Protein AF-A0A6I8U4K8-F1 (afdb_monomer_lite)

Secondary structure (DSSP, 8-state):
---HHHHHHHHHHHHHHHHHHHHHHHHHHHHT-SSTTHHHHHHHHHHHHHHHHHHHHHHHHHHTT-HHHHHHHHHHHHHHHHHHHHHHHHHHHHHHHHHT-HHHHHHHHHHHHHHHHHHHHHHHHHHHHHHHHHHHHHHHHHHHHHHHHHHTTTSSS--

pLDDT: mean 81.06, std 11.88, range [47.88, 92.81]

Radius of gyration: 22.54 Å; chains: 1; bounding box: 50×27×86 Å

Structure (mmCIF, N/CA/C/O backbone):
data_AF-A0A6I8U4K8-F1
#
_entry.id   AF-A0A6I8U4K8-F1
#
loop_
_atom_site.group_PDB
_atom_site.id
_atom_site.type_symbol
_atom_site.label_atom_id
_atom_site.label_alt_id
_atom_site.label_comp_id
_atom_site.label_asym_id
_atom_site.label_entity_id
_atom_site.label_seq_id
_atom_site.pdbx_PDB_ins_code
_atom_site.Cartn_x
_atom_site.Cartn_y
_atom_site.Cartn_z
_atom_site.occupancy
_atom_site.B_iso_or_equiv
_atom_site.auth_seq_id
_atom_site.auth_comp_id
_atom_site.auth_asym_id
_atom_site.auth_atom_id
_atom_site.pdbx_PDB_model_num
ATOM 1 N N . MET A 1 1 ? -25.484 5.366 1.113 1.00 47.88 1 MET A N 1
ATOM 2 C CA . MET A 1 1 ? -24.772 5.580 2.396 1.00 47.88 1 MET A CA 1
ATOM 3 C C . MET A 1 1 ? -24.164 4.240 2.809 1.00 47.88 1 MET A C 1
ATOM 5 O O . MET A 1 1 ? -24.915 3.351 3.176 1.00 47.88 1 MET A O 1
ATOM 9 N N . VAL A 1 2 ? -22.853 4.028 2.645 1.00 54.12 2 VAL A N 1
ATOM 10 C CA . VAL A 1 2 ? -22.220 2.738 3.000 1.00 54.12 2 VAL A CA 1
ATOM 11 C C . VAL A 1 2 ? -22.217 2.595 4.525 1.00 54.12 2 VAL A C 1
ATOM 13 O O . VAL A 1 2 ? -21.824 3.530 5.228 1.00 54.12 2 VAL A O 1
ATOM 16 N N . GLN A 1 3 ? -22.694 1.460 5.041 1.00 71.19 3 GLN A N 1
ATOM 17 C CA . GLN A 1 3 ? -22.749 1.189 6.478 1.00 71.19 3 GLN A CA 1
ATOM 18 C C . GLN A 1 3 ? -21.348 1.317 7.093 1.00 71.19 3 GLN A C 1
ATOM 20 O O . GLN A 1 3 ? -20.360 0.813 6.564 1.00 71.19 3 GLN A O 1
ATOM 25 N N . THR A 1 4 ? -21.242 1.989 8.242 1.00 72.75 4 THR A N 1
ATOM 26 C CA . THR A 1 4 ? -19.950 2.216 8.915 1.00 72.75 4 THR A CA 1
ATOM 27 C C . THR A 1 4 ? -19.225 0.919 9.284 1.00 72.75 4 THR A C 1
ATOM 29 O O . THR A 1 4 ? -18.003 0.923 9.380 1.00 72.75 4 THR A O 1
ATOM 32 N N . GLU A 1 5 ? -19.946 -0.191 9.465 1.00 77.69 5 GLU A N 1
ATOM 33 C CA . GLU A 1 5 ? -19.337 -1.504 9.712 1.00 77.69 5 GLU A CA 1
ATOM 34 C C . GLU A 1 5 ? -18.669 -2.102 8.466 1.00 77.69 5 GLU A C 1
ATOM 36 O O . GLU A 1 5 ? -17.637 -2.760 8.586 1.00 77.69 5 GLU A O 1
ATOM 41 N N . THR A 1 6 ? -19.173 -1.807 7.266 1.00 84.62 6 THR A N 1
ATOM 42 C CA . THR A 1 6 ? -18.582 -2.268 6.002 1.00 84.62 6 THR A CA 1
ATOM 43 C C . THR A 1 6 ? -17.161 -1.732 5.833 1.00 84.62 6 THR A C 1
ATOM 45 O O . THR A 1 6 ? -16.274 -2.457 5.392 1.00 84.62 6 THR A O 1
ATOM 48 N N . PHE A 1 7 ? -16.896 -0.497 6.276 1.00 86.19 7 PHE A N 1
ATOM 49 C CA . PHE A 1 7 ? -15.548 0.080 6.258 1.00 86.19 7 PHE A CA 1
ATOM 50 C C . PHE A 1 7 ? -14.570 -0.629 7.195 1.00 86.19 7 PHE A C 1
ATOM 52 O O . PHE A 1 7 ? -13.381 -0.671 6.896 1.00 86.19 7 PHE A O 1
ATOM 59 N N . ARG A 1 8 ? -15.042 -1.227 8.297 1.00 85.56 8 ARG A N 1
ATOM 60 C CA . ARG A 1 8 ? -14.191 -2.055 9.162 1.00 85.56 8 ARG A CA 1
ATOM 61 C C . ARG A 1 8 ? -13.702 -3.285 8.404 1.00 85.56 8 ARG A C 1
ATOM 63 O O . ARG A 1 8 ? -12.513 -3.583 8.426 1.00 85.56 8 ARG A O 1
ATOM 70 N N . LEU A 1 9 ? -14.626 -3.979 7.742 1.00 87.94 9 LEU A N 1
ATOM 71 C CA . LEU A 1 9 ? -14.325 -5.196 6.995 1.00 87.94 9 LEU A CA 1
ATOM 72 C C . LEU A 1 9 ? -13.437 -4.896 5.780 1.00 87.94 9 LEU A C 1
ATOM 74 O O . LEU A 1 9 ? -12.428 -5.564 5.593 1.00 87.94 9 LEU A O 1
ATOM 78 N N . LEU A 1 10 ? -13.747 -3.828 5.037 1.00 89.62 10 LEU A N 1
ATOM 79 C CA . LEU A 1 10 ? -12.914 -3.320 3.941 1.00 89.62 10 LEU A CA 1
ATOM 80 C C . LEU A 1 10 ? -11.509 -2.931 4.418 1.00 89.62 10 LEU A C 1
ATOM 82 O O . LEU A 1 10 ? -10.536 -3.244 3.746 1.00 89.62 10 LEU A O 1
ATOM 86 N N . GLY A 1 11 ? -11.393 -2.293 5.587 1.00 87.69 11 GLY A N 1
ATOM 87 C CA . GLY A 1 11 ? -10.111 -1.951 6.205 1.00 87.69 11 GLY A CA 1
ATOM 88 C C . GLY A 1 11 ? -9.246 -3.172 6.504 1.00 87.69 11 GLY A C 1
ATOM 89 O O . GLY A 1 11 ? -8.067 -3.186 6.155 1.00 87.69 11 GLY A O 1
ATOM 90 N N . TYR A 1 12 ? -9.835 -4.211 7.104 1.00 90.31 12 TYR A N 1
ATOM 91 C CA . TYR A 1 12 ? -9.130 -5.469 7.349 1.00 90.31 12 TYR A CA 1
ATOM 92 C C . TYR A 1 12 ? -8.756 -6.176 6.051 1.00 90.31 12 TYR A C 1
ATOM 94 O O . TYR A 1 12 ? -7.602 -6.547 5.886 1.00 90.31 12 TYR A O 1
ATOM 102 N N . PHE A 1 13 ? -9.696 -6.296 5.114 1.00 91.56 13 PHE A N 1
ATOM 103 C CA . PHE A 1 13 ? -9.460 -6.941 3.826 1.00 91.56 13 PHE A CA 1
ATOM 104 C C . PHE A 1 13 ? -8.333 -6.256 3.044 1.00 91.56 13 PHE A C 1
ATOM 106 O O . PHE A 1 13 ? -7.424 -6.916 2.547 1.00 91.56 13 PHE A O 1
ATOM 113 N N . PHE A 1 14 ? -8.336 -4.923 3.016 1.00 89.31 14 PHE A N 1
ATOM 114 C CA . PHE A 1 14 ? -7.284 -4.132 2.390 1.00 89.31 14 PHE A CA 1
ATOM 115 C C . PHE A 1 14 ? -5.918 -4.342 3.056 1.00 89.31 14 PHE A C 1
ATOM 117 O O . PHE A 1 14 ? -4.923 -4.545 2.362 1.00 89.31 14 PHE A O 1
ATOM 124 N N . ALA A 1 15 ? -5.862 -4.349 4.392 1.00 88.94 15 ALA A N 1
ATOM 125 C CA . ALA A 1 15 ? -4.626 -4.633 5.118 1.00 88.94 15 ALA A CA 1
ATOM 126 C C . ALA A 1 15 ? -4.107 -6.053 4.838 1.00 88.94 15 ALA A C 1
AT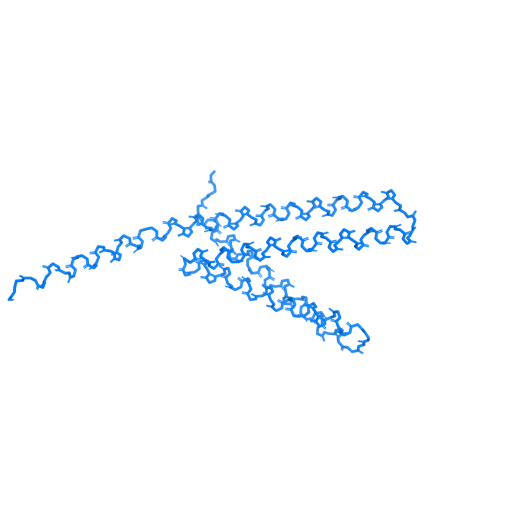OM 128 O O . ALA A 1 15 ? -2.911 -6.237 4.627 1.00 88.94 15 ALA A O 1
ATOM 129 N N . THR A 1 16 ? -4.997 -7.047 4.784 1.00 90.31 16 THR A N 1
ATOM 130 C CA . THR A 1 16 ? -4.643 -8.434 4.459 1.00 90.31 16 THR A CA 1
ATOM 131 C C . THR A 1 16 ? -4.073 -8.549 3.049 1.00 90.31 16 THR A C 1
ATOM 133 O O . THR A 1 16 ? -3.022 -9.161 2.883 1.00 90.31 16 THR A O 1
ATOM 136 N N . ILE A 1 17 ? -4.701 -7.921 2.048 1.00 91.50 17 ILE A N 1
ATOM 137 C CA . ILE A 1 17 ? -4.174 -7.900 0.673 1.00 91.50 17 ILE A CA 1
ATOM 138 C C . ILE A 1 17 ? -2.770 -7.300 0.646 1.00 91.50 17 ILE A C 1
ATOM 140 O O . ILE A 1 17 ? -1.873 -7.875 0.032 1.00 91.50 17 ILE A O 1
ATOM 144 N N . LYS A 1 18 ? -2.560 -6.170 1.332 1.00 87.69 18 LYS A N 1
ATOM 145 C CA . LYS A 1 18 ? -1.242 -5.533 1.396 1.00 87.69 18 LYS A CA 1
ATOM 146 C C . LYS A 1 18 ? -0.189 -6.442 2.015 1.00 87.69 18 LYS A C 1
ATOM 148 O O . LYS A 1 18 ? 0.898 -6.534 1.461 1.00 87.69 18 LYS A O 1
ATOM 153 N N . ILE A 1 19 ? -0.514 -7.137 3.105 1.00 89.94 19 ILE A N 1
ATOM 154 C CA . ILE A 1 19 ? 0.400 -8.102 3.732 1.00 89.94 19 ILE A CA 1
ATOM 155 C C . ILE A 1 19 ? 0.754 -9.210 2.740 1.00 89.94 19 ILE A C 1
ATOM 157 O O . ILE A 1 19 ? 1.933 -9.453 2.524 1.00 89.94 19 ILE A O 1
ATOM 161 N N . VAL A 1 20 ? -0.238 -9.825 2.087 1.00 91.25 20 VAL A N 1
ATOM 162 C CA . VAL A 1 20 ? -0.005 -10.909 1.118 1.00 91.25 20 VAL A CA 1
ATOM 163 C C . VAL A 1 20 ? 0.885 -10.444 -0.034 1.00 91.25 20 VAL A C 1
ATOM 165 O O . VAL A 1 20 ? 1.873 -11.105 -0.340 1.00 91.25 20 VAL A O 1
ATOM 168 N N . LEU A 1 21 ? 0.575 -9.296 -0.646 1.00 88.94 21 LEU A N 1
ATOM 169 C CA . LEU A 1 21 ? 1.384 -8.730 -1.730 1.00 88.94 21 LEU A CA 1
ATOM 170 C C . LEU A 1 21 ? 2.816 -8.453 -1.273 1.00 88.94 21 LEU A C 1
ATOM 172 O O . LEU A 1 21 ? 3.762 -8.786 -1.980 1.00 88.94 21 LEU A O 1
ATOM 176 N N . SER A 1 22 ? 2.971 -7.904 -0.072 1.00 86.81 22 SER A N 1
ATOM 177 C CA . SER A 1 22 ? 4.280 -7.644 0.507 1.00 86.81 22 SER A CA 1
ATOM 178 C C . SER A 1 22 ? 5.062 -8.940 0.716 1.00 86.81 22 SER A C 1
ATOM 180 O O . SER A 1 22 ? 6.203 -9.058 0.275 1.00 86.81 22 SER A O 1
ATOM 182 N N . THR A 1 23 ? 4.450 -9.955 1.325 1.00 87.31 23 THR A N 1
ATOM 183 C CA . THR A 1 23 ? 5.098 -11.250 1.554 1.00 87.31 23 THR A CA 1
ATOM 184 C C . THR A 1 23 ? 5.515 -11.911 0.242 1.00 87.31 23 THR A C 1
ATOM 186 O O . THR A 1 23 ? 6.626 -12.425 0.158 1.00 87.31 23 THR A O 1
ATOM 189 N N . LEU A 1 24 ? 4.682 -11.846 -0.801 1.00 88.62 24 LEU A N 1
ATOM 190 C CA . LEU A 1 24 ? 5.045 -12.344 -2.131 1.00 88.62 24 LEU A CA 1
ATOM 191 C C . LEU A 1 24 ? 6.255 -11.604 -2.715 1.00 88.62 24 LEU A C 1
ATOM 193 O O . LEU A 1 24 ? 7.140 -12.246 -3.274 1.00 88.62 24 LEU A O 1
ATOM 197 N N . GLU A 1 25 ? 6.317 -10.279 -2.566 1.00 85.25 25 GLU A N 1
ATOM 198 C CA . GLU A 1 25 ? 7.466 -9.477 -3.006 1.00 85.25 25 GLU A CA 1
ATOM 199 C C . GLU A 1 25 ? 8.736 -9.855 -2.229 1.00 85.25 25 GLU A C 1
ATOM 201 O O . GLU A 1 25 ? 9.789 -10.056 -2.823 1.00 85.25 25 GLU A O 1
ATOM 206 N N . ALA A 1 26 ? 8.627 -10.045 -0.910 1.00 84.12 26 ALA A N 1
ATOM 207 C CA . ALA A 1 26 ? 9.751 -10.461 -0.073 1.00 84.12 26 ALA A CA 1
ATOM 208 C C . ALA A 1 26 ? 10.279 -11.847 -0.471 1.00 84.12 26 ALA A C 1
ATOM 210 O O . ALA A 1 26 ? 11.491 -12.042 -0.534 1.00 84.12 26 ALA A O 1
ATOM 211 N N . ILE A 1 27 ? 9.387 -12.796 -0.779 1.00 85.19 27 ILE A N 1
ATOM 212 C CA . ILE A 1 27 ? 9.773 -14.135 -1.244 1.00 85.19 27 ILE A CA 1
ATOM 213 C C . ILE A 1 27 ? 10.531 -14.036 -2.569 1.00 85.19 27 ILE A C 1
ATOM 215 O O . ILE A 1 27 ? 11.597 -14.631 -2.685 1.00 85.19 27 ILE A O 1
ATOM 219 N N . LYS A 1 28 ? 10.032 -13.254 -3.536 1.00 83.50 28 LYS A N 1
ATOM 220 C CA . LYS A 1 28 ? 10.722 -13.043 -4.820 1.00 83.50 28 LYS A CA 1
ATOM 221 C C . LYS A 1 28 ? 12.125 -12.478 -4.617 1.00 83.50 28 LYS A C 1
ATOM 223 O O . LYS A 1 28 ? 13.084 -13.073 -5.090 1.00 83.50 28 LYS A O 1
ATOM 228 N N . CYS A 1 29 ? 12.248 -11.408 -3.831 1.00 81.06 29 CYS A N 1
ATOM 229 C CA . CYS A 1 29 ? 13.548 -10.821 -3.519 1.00 81.06 29 CYS A CA 1
ATOM 230 C C . CYS A 1 29 ? 14.477 -11.821 -2.823 1.00 81.06 29 CYS A C 1
ATOM 232 O O . CYS A 1 29 ? 15.666 -11.806 -3.083 1.00 81.06 29 CYS A O 1
ATOM 234 N N . THR A 1 30 ? 13.959 -12.709 -1.968 1.00 78.00 30 THR A N 1
ATOM 235 C CA . THR A 1 30 ? 14.786 -13.711 -1.269 1.00 78.00 30 THR A CA 1
ATOM 236 C C . THR A 1 30 ? 15.333 -14.784 -2.214 1.00 78.00 30 THR A C 1
ATOM 238 O O . THR A 1 30 ? 16.447 -15.258 -2.016 1.00 78.00 30 THR A O 1
ATOM 241 N N . VAL A 1 31 ? 14.563 -15.169 -3.236 1.00 76.12 31 VAL A N 1
ATOM 242 C CA . VAL A 1 31 ? 14.964 -16.180 -4.232 1.00 76.12 31 VAL A CA 1
ATOM 243 C C . VAL A 1 31 ? 16.005 -15.632 -5.216 1.00 76.12 31 VAL A C 1
ATOM 245 O O . VAL A 1 31 ? 16.845 -16.393 -5.687 1.00 76.12 31 VAL A O 1
ATOM 248 N N . ASP A 1 32 ? 15.984 -14.324 -5.482 1.00 69.69 32 ASP A N 1
ATOM 249 C CA . ASP A 1 32 ? 16.851 -13.667 -6.470 1.00 69.69 32 ASP A CA 1
ATOM 250 C C . ASP A 1 32 ? 18.178 -13.108 -5.890 1.00 69.69 32 ASP A C 1
ATOM 252 O O . ASP A 1 32 ? 18.966 -12.517 -6.631 1.00 69.69 32 ASP A O 1
ATOM 256 N N . ILE A 1 33 ? 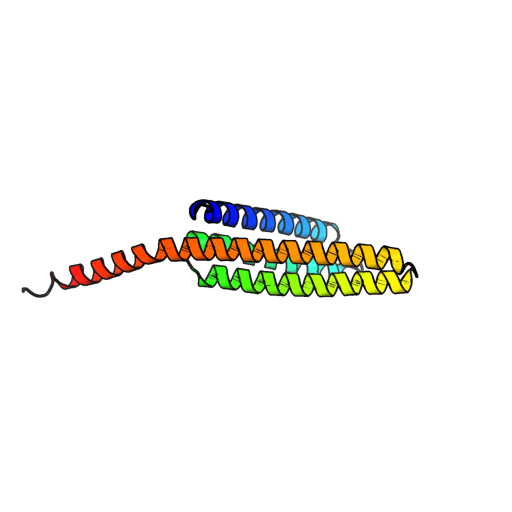18.461 -13.283 -4.588 1.00 64.75 33 ILE A N 1
ATOM 257 C CA . ILE A 1 33 ? 19.719 -12.825 -3.952 1.00 64.75 33 ILE A CA 1
ATOM 258 C C . ILE A 1 33 ? 20.884 -13.744 -4.351 1.00 64.75 33 ILE A C 1
ATOM 260 O O . ILE A 1 33 ? 20.876 -14.940 -4.055 1.00 64.75 33 ILE A O 1
ATOM 264 N N . GLY A 1 34 ? 21.908 -13.175 -4.997 1.00 59.25 34 GLY A N 1
ATOM 265 C CA . GLY A 1 34 ? 23.067 -13.916 -5.510 1.00 59.25 34 GLY A CA 1
ATOM 266 C C . GLY A 1 34 ? 23.883 -13.218 -6.610 1.00 59.25 34 GLY A C 1
ATOM 267 O O . GLY A 1 34 ? 24.707 -13.872 -7.250 1.00 59.25 34 GLY A O 1
ATOM 268 N N . GLY A 1 35 ? 23.684 -11.918 -6.874 1.00 57.81 35 GLY A N 1
ATOM 269 C CA . GLY A 1 35 ? 24.373 -11.208 -7.964 1.00 57.81 35 GLY A CA 1
ATOM 270 C C . GLY A 1 35 ? 24.454 -9.686 -7.782 1.00 57.81 35 GLY A C 1
ATOM 271 O O . GLY A 1 35 ? 23.953 -9.128 -6.823 1.00 57.81 35 GLY A O 1
ATOM 272 N N . ILE A 1 36 ? 25.039 -8.955 -8.742 1.00 53.12 36 ILE A N 1
ATOM 273 C CA . ILE A 1 36 ? 25.274 -7.484 -8.685 1.00 53.12 36 ILE A CA 1
ATOM 274 C C . ILE A 1 36 ? 23.972 -6.650 -8.482 1.00 53.12 36 ILE A C 1
ATOM 276 O O . ILE A 1 36 ? 24.021 -5.459 -8.178 1.00 53.12 36 ILE A O 1
ATOM 280 N N . HIS A 1 37 ? 22.788 -7.264 -8.604 1.00 57.09 37 HIS A N 1
ATOM 281 C CA . HIS A 1 37 ? 21.478 -6.692 -8.248 1.00 57.09 37 HIS A CA 1
ATOM 282 C C . HIS A 1 37 ? 21.131 -6.732 -6.747 1.00 57.09 37 HIS A C 1
ATOM 284 O O . HIS A 1 37 ? 20.094 -6.186 -6.361 1.00 57.09 37 HIS A O 1
ATOM 290 N N . ASP A 1 38 ? 22.004 -7.279 -5.897 1.00 67.25 38 ASP A N 1
ATOM 291 C CA . ASP A 1 38 ? 21.765 -7.487 -4.464 1.00 67.25 38 ASP A CA 1
ATOM 292 C C . ASP A 1 38 ? 21.328 -6.212 -3.730 1.00 67.25 38 ASP A C 1
ATOM 294 O O . ASP A 1 38 ? 20.479 -6.273 -2.847 1.00 67.25 38 ASP A O 1
ATOM 298 N N . PHE A 1 39 ? 21.826 -5.030 -4.111 1.00 77.00 39 PHE A N 1
ATOM 299 C CA . PHE A 1 39 ? 21.442 -3.786 -3.432 1.00 77.00 39 PHE A CA 1
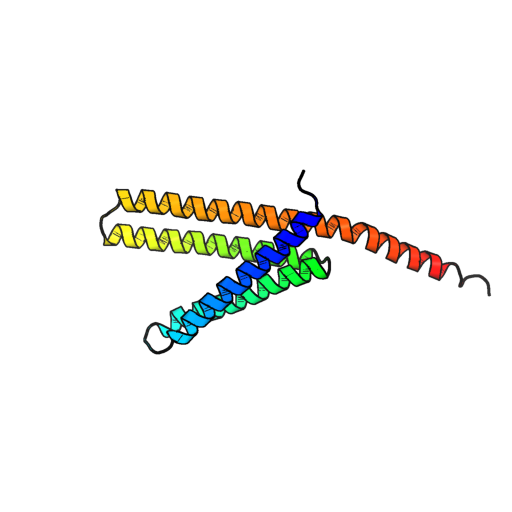ATOM 300 C C . PHE A 1 39 ? 19.991 -3.359 -3.716 1.00 77.00 39 PHE A C 1
ATOM 302 O O . PHE A 1 39 ? 19.287 -2.907 -2.813 1.00 77.00 39 PHE A O 1
ATOM 309 N N . MET A 1 40 ? 19.518 -3.509 -4.958 1.00 77.31 40 MET A N 1
ATOM 310 C CA . MET A 1 40 ? 18.135 -3.162 -5.312 1.00 77.31 40 MET A CA 1
ATOM 311 C C . MET A 1 40 ? 17.143 -4.190 -4.769 1.00 77.31 40 MET A C 1
ATOM 313 O O . MET A 1 40 ? 16.074 -3.805 -4.293 1.00 77.31 40 MET A O 1
ATOM 317 N N . GLU A 1 41 ? 17.501 -5.475 -4.790 1.00 79.44 41 GLU A N 1
ATOM 318 C CA . GLU A 1 41 ? 16.684 -6.530 -4.182 1.00 79.44 41 GLU A CA 1
ATOM 319 C C . GLU A 1 41 ? 16.639 -6.401 -2.653 1.00 79.44 41 GLU A C 1
ATOM 321 O O . GLU A 1 41 ? 15.567 -6.525 -2.058 1.00 79.44 41 GLU A O 1
ATOM 326 N N . LEU A 1 42 ? 17.745 -6.007 -2.011 1.00 81.44 42 LEU A N 1
ATOM 327 C CA . LEU A 1 42 ? 17.772 -5.684 -0.582 1.00 81.44 42 LEU A CA 1
ATOM 328 C C . LEU A 1 42 ? 16.847 -4.504 -0.242 1.00 81.44 42 LEU A C 1
ATOM 330 O O . LEU A 1 42 ? 16.096 -4.572 0.732 1.00 81.44 42 LEU A O 1
ATOM 334 N N . ILE A 1 43 ? 16.845 -3.434 -1.048 1.00 83.19 43 ILE A N 1
ATOM 335 C CA . ILE A 1 43 ? 15.930 -2.295 -0.853 1.00 83.19 43 ILE A CA 1
ATOM 336 C C . ILE A 1 43 ? 14.468 -2.739 -0.967 1.00 83.19 43 ILE A C 1
ATOM 338 O O . ILE A 1 43 ? 13.647 -2.347 -0.134 1.00 83.19 43 ILE A O 1
ATOM 342 N N . LYS A 1 44 ? 14.125 -3.554 -1.970 1.00 83.31 44 LYS A N 1
ATOM 343 C CA . LYS A 1 44 ? 12.760 -4.079 -2.134 1.00 83.31 44 LYS A CA 1
ATOM 344 C C . LYS A 1 44 ? 12.347 -4.968 -0.962 1.00 83.31 44 LYS A C 1
ATOM 346 O O . LYS A 1 44 ? 11.223 -4.839 -0.476 1.00 83.31 44 LYS A O 1
ATOM 351 N N . LEU A 1 45 ? 13.256 -5.806 -0.465 1.00 85.12 45 LEU A N 1
ATOM 352 C CA . LEU A 1 45 ? 13.026 -6.650 0.705 1.00 85.12 45 LEU A CA 1
ATOM 353 C C . LEU A 1 45 ? 12.731 -5.805 1.956 1.00 85.12 45 LEU A C 1
ATOM 355 O O . LEU A 1 45 ? 11.737 -6.043 2.646 1.00 85.12 45 LEU A O 1
ATOM 359 N N . ILE A 1 46 ? 13.542 -4.771 2.212 1.00 88.00 46 ILE A N 1
ATOM 360 C CA . ILE A 1 46 ? 13.330 -3.831 3.324 1.00 88.00 46 ILE A CA 1
ATOM 361 C C . ILE A 1 46 ? 11.993 -3.105 3.164 1.00 88.00 46 ILE A C 1
ATOM 363 O O . ILE A 1 46 ? 11.210 -3.041 4.113 1.00 88.00 46 ILE A O 1
ATOM 367 N N . LEU A 1 47 ? 11.701 -2.586 1.967 1.00 86.12 47 LEU A N 1
ATOM 368 C CA . LEU A 1 47 ? 10.431 -1.923 1.680 1.00 86.12 47 LEU A CA 1
ATOM 369 C C . LEU A 1 47 ? 9.256 -2.852 1.970 1.00 86.12 47 LEU A C 1
ATOM 371 O O . LEU A 1 47 ? 8.316 -2.435 2.642 1.00 86.12 47 LEU A O 1
ATOM 375 N N . SER A 1 48 ? 9.322 -4.113 1.542 1.00 87.50 48 SER A N 1
ATOM 376 C CA . SER A 1 48 ? 8.284 -5.099 1.831 1.00 87.50 48 SER A CA 1
ATOM 377 C C . SER A 1 48 ? 8.086 -5.316 3.340 1.00 87.50 48 SER A C 1
ATOM 379 O O . SER A 1 48 ? 6.959 -5.321 3.848 1.00 87.50 48 SER A O 1
ATOM 381 N N . PHE A 1 49 ? 9.163 -5.409 4.116 1.00 89.25 49 PHE A N 1
ATOM 382 C CA . PHE A 1 49 ? 9.019 -5.499 5.567 1.00 89.25 49 PHE A CA 1
ATOM 383 C C .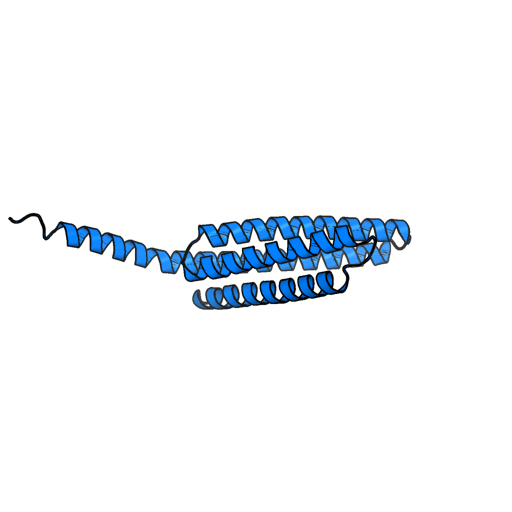 PHE A 1 49 ? 8.315 -4.259 6.145 1.00 89.25 49 PHE A C 1
ATOM 385 O O . PHE A 1 49 ? 7.372 -4.379 6.931 1.00 89.25 49 PHE A O 1
ATOM 392 N N . VAL A 1 50 ? 8.695 -3.063 5.687 1.00 90.81 50 VAL A N 1
ATOM 393 C CA . VAL A 1 50 ? 8.061 -1.799 6.089 1.00 90.81 50 VAL A CA 1
ATOM 394 C C . VAL A 1 50 ? 6.566 -1.790 5.734 1.00 90.81 50 VAL A C 1
ATOM 396 O O . VAL A 1 50 ? 5.736 -1.500 6.596 1.00 90.81 50 VAL A O 1
ATOM 399 N N . PHE A 1 51 ? 6.185 -2.173 4.513 1.00 89.31 51 PHE A N 1
ATOM 400 C CA . PHE A 1 51 ? 4.779 -2.277 4.098 1.00 89.31 51 PHE A CA 1
ATOM 401 C C . PHE A 1 51 ? 3.968 -3.226 4.981 1.00 89.31 51 PHE A C 1
ATOM 403 O O . PHE A 1 51 ? 2.821 -2.923 5.334 1.00 89.31 51 PHE A O 1
ATOM 410 N N . THR A 1 52 ? 4.567 -4.349 5.370 1.00 90.75 52 THR A N 1
ATOM 411 C CA . THR A 1 52 ? 3.946 -5.320 6.274 1.00 90.75 52 THR A CA 1
ATOM 412 C C . THR A 1 52 ? 3.692 -4.695 7.647 1.00 90.75 52 THR A C 1
ATOM 414 O O . THR A 1 52 ? 2.569 -4.761 8.152 1.00 90.75 52 THR A O 1
ATOM 417 N N . VAL A 1 53 ? 4.683 -4.004 8.221 1.00 92.00 53 VAL A N 1
ATOM 418 C CA . VAL A 1 53 ? 4.551 -3.312 9.515 1.00 92.00 53 VAL A CA 1
ATOM 419 C C . VAL A 1 53 ? 3.437 -2.263 9.477 1.00 92.00 53 VAL A C 1
ATOM 421 O O . VAL A 1 53 ? 2.568 -2.260 10.349 1.00 92.00 53 VAL A O 1
ATOM 424 N N . PHE A 1 54 ? 3.396 -1.404 8.456 1.00 90.25 54 PHE A N 1
ATOM 425 C CA . PHE A 1 54 ? 2.348 -0.382 8.342 1.00 90.25 54 PHE A CA 1
ATOM 426 C C . PHE A 1 54 ? 0.950 -0.985 8.134 1.00 90.25 54 PHE A C 1
ATOM 428 O O . PHE A 1 54 ? -0.030 -0.502 8.709 1.00 90.25 54 PHE A O 1
ATOM 435 N N . SER A 1 55 ? 0.852 -2.104 7.415 1.00 89.94 55 SER A N 1
ATOM 436 C CA . SER A 1 55 ? -0.408 -2.843 7.267 1.00 89.94 55 SER A CA 1
ATOM 437 C C . SER A 1 55 ? -0.879 -3.445 8.598 1.00 89.94 55 SER A C 1
ATOM 439 O O . SER A 1 55 ? -2.067 -3.381 8.921 1.00 89.94 55 SER A O 1
ATOM 441 N N . LEU A 1 56 ? 0.040 -3.944 9.432 1.00 91.81 56 LEU A N 1
ATOM 442 C CA . LEU A 1 56 ? -0.270 -4.379 10.798 1.00 91.81 56 LEU A CA 1
ATOM 443 C C . LEU A 1 56 ? -0.709 -3.207 11.688 1.00 91.81 56 LEU A C 1
ATOM 445 O O . LEU A 1 56 ? -1.659 -3.353 12.460 1.00 91.81 56 LEU A O 1
ATOM 449 N N . LEU A 1 57 ? -0.091 -2.028 11.551 1.00 91.12 57 LEU A N 1
ATOM 450 C CA . LEU A 1 57 ? -0.523 -0.815 12.258 1.00 91.12 57 LEU A CA 1
ATOM 451 C C . LEU A 1 57 ? -1.951 -0.409 11.879 1.00 91.12 57 LEU A C 1
ATOM 453 O O . LEU A 1 57 ? -2.700 0.038 12.749 1.00 91.12 57 LEU A O 1
ATOM 457 N N . LEU A 1 58 ? -2.366 -0.607 10.624 1.00 89.38 58 LEU A N 1
ATOM 458 C CA . LEU A 1 58 ? -3.753 -0.391 10.210 1.00 89.38 58 LEU A CA 1
ATOM 459 C C . LEU A 1 58 ? -4.706 -1.365 10.924 1.00 89.38 58 LEU A C 1
ATOM 461 O O . LEU A 1 58 ? -5.706 -0.928 11.495 1.00 89.38 58 LEU A O 1
ATOM 465 N N . ILE A 1 59 ? -4.376 -2.661 10.969 1.00 92.06 59 ILE A N 1
ATOM 466 C CA . ILE A 1 59 ? -5.168 -3.687 11.676 1.00 92.06 59 ILE A CA 1
ATOM 467 C C . ILE A 1 59 ? -5.286 -3.350 13.168 1.00 92.06 59 ILE A C 1
ATOM 469 O O . ILE A 1 59 ? -6.389 -3.362 13.729 1.00 92.06 59 ILE A O 1
ATOM 473 N N . LEU A 1 60 ? -4.164 -3.015 13.810 1.00 90.81 60 LEU A N 1
ATOM 474 C CA . LEU A 1 60 ? -4.111 -2.619 15.217 1.00 90.81 60 LEU A CA 1
ATOM 475 C C . LEU A 1 60 ? -4.885 -1.324 15.467 1.00 90.81 60 LEU A C 1
ATOM 477 O O . LEU A 1 60 ? -5.633 -1.243 16.438 1.00 90.81 60 LEU A O 1
ATOM 481 N N . GLY A 1 61 ? -4.778 -0.340 14.574 1.00 87.44 61 GLY A N 1
ATOM 482 C CA . GLY A 1 61 ? -5.521 0.915 14.645 1.00 87.44 61 GLY A CA 1
ATOM 483 C C . GLY A 1 61 ? -7.034 0.708 14.604 1.00 87.44 61 GLY A C 1
ATOM 484 O O . GLY A 1 61 ? -7.759 1.314 15.396 1.00 87.44 61 GLY A O 1
ATOM 485 N N . ILE A 1 62 ? -7.510 -0.203 13.748 1.00 88.88 62 ILE A N 1
ATOM 486 C CA . ILE A 1 62 ? -8.926 -0.591 13.687 1.00 88.88 62 ILE A CA 1
ATOM 487 C C . ILE A 1 62 ? -9.338 -1.331 14.966 1.00 88.88 62 ILE A C 1
ATOM 489 O O . ILE A 1 62 ? -10.369 -1.005 15.557 1.00 88.88 62 ILE A O 1
ATOM 493 N N . ARG A 1 63 ? -8.537 -2.309 15.414 1.00 89.62 63 ARG A N 1
ATOM 494 C CA . ARG A 1 63 ? -8.851 -3.160 16.577 1.00 89.62 63 ARG A CA 1
ATOM 495 C C . ARG A 1 63 ? -8.867 -2.376 17.890 1.00 89.62 63 ARG A C 1
ATOM 497 O O . ARG A 1 63 ? -9.780 -2.548 18.691 1.00 89.62 63 ARG A O 1
ATOM 504 N N . LEU A 1 64 ? -7.875 -1.514 18.103 1.00 87.94 64 LEU A N 1
ATOM 505 C CA . LEU A 1 64 ? -7.713 -0.703 19.315 1.00 87.94 64 LEU A CA 1
ATOM 506 C C . LEU A 1 64 ? -8.499 0.613 19.266 1.00 87.94 64 LEU A C 1
ATOM 508 O O . LEU A 1 64 ? -8.426 1.399 20.211 1.00 87.94 64 LEU A O 1
ATOM 512 N N . LEU A 1 65 ? -9.230 0.873 18.175 1.00 86.50 65 LEU A N 1
ATOM 513 C CA . LEU A 1 65 ? -9.956 2.124 17.946 1.00 86.50 65 LEU A CA 1
ATOM 514 C C . LEU A 1 65 ? -9.045 3.362 18.103 1.00 86.50 65 LEU A C 1
ATOM 516 O O . LEU A 1 65 ? -9.453 4.400 18.633 1.00 86.50 65 LEU A O 1
ATOM 520 N N . GLN A 1 66 ? -7.793 3.249 17.648 1.00 88.06 66 GLN A N 1
ATOM 521 C CA . GLN A 1 66 ? -6.792 4.307 17.740 1.00 88.06 66 GLN A CA 1
ATOM 522 C C . GLN A 1 66 ? -6.652 5.049 16.413 1.00 88.06 66 GLN A C 1
ATOM 524 O O . GLN A 1 66 ? -5.989 4.598 15.481 1.00 88.06 66 GLN A O 1
ATOM 529 N N . GLU A 1 67 ? -7.217 6.254 16.364 1.00 87.25 67 GLU A N 1
ATOM 530 C CA . GLU A 1 67 ? -7.146 7.131 15.188 1.00 87.25 67 GLU A CA 1
ATOM 531 C C . GLU A 1 67 ? -5.708 7.480 14.788 1.00 87.25 67 GLU A C 1
ATOM 533 O O . GLU A 1 67 ? -5.416 7.577 13.600 1.00 87.25 67 GLU A O 1
ATOM 538 N N . LYS A 1 68 ? -4.802 7.634 15.765 1.00 88.56 68 LYS A N 1
ATOM 539 C CA . LYS A 1 68 ? -3.395 7.982 15.513 1.00 88.56 68 LYS A CA 1
ATOM 540 C C . LYS A 1 68 ? -2.698 6.940 14.631 1.00 88.56 68 LYS A C 1
ATOM 542 O O . LYS A 1 68 ? -2.033 7.318 13.676 1.00 88.56 68 LYS A O 1
ATOM 547 N N . LEU A 1 69 ? -2.905 5.648 14.901 1.00 88.31 69 LEU A N 1
ATOM 548 C CA . LEU A 1 69 ? -2.305 4.558 14.120 1.00 88.31 69 LEU A CA 1
ATOM 549 C C . LEU A 1 69 ? -2.834 4.533 12.678 1.00 88.31 69 LEU A C 1
ATOM 551 O O . LEU A 1 69 ? -2.071 4.357 11.731 1.00 88.31 69 LEU A O 1
ATOM 555 N N . ILE A 1 70 ? -4.132 4.792 12.503 1.00 89.00 70 ILE A N 1
ATOM 556 C CA . ILE A 1 70 ? -4.770 4.857 11.180 1.00 89.00 70 ILE A CA 1
ATOM 557 C C . ILE A 1 70 ? -4.258 6.068 10.386 1.00 89.00 70 ILE A C 1
ATOM 559 O O . ILE A 1 70 ? -4.005 5.956 9.188 1.00 89.00 70 ILE A O 1
ATOM 563 N N . LEU A 1 71 ? -4.069 7.216 11.046 1.00 88.88 71 LEU A N 1
ATOM 564 C CA . LEU A 1 71 ?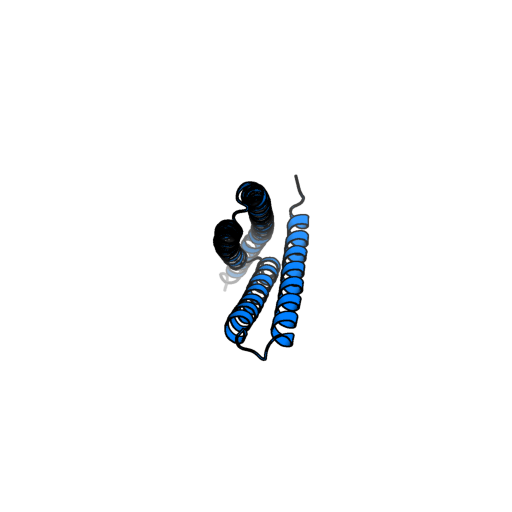 -3.510 8.421 10.426 1.00 88.88 71 LEU A CA 1
ATOM 565 C C . LEU A 1 71 ? -2.049 8.238 10.008 1.00 88.88 71 LEU A C 1
ATOM 567 O O . LEU A 1 71 ? -1.684 8.674 8.920 1.00 88.88 71 LEU A O 1
ATOM 571 N N . ILE A 1 72 ? -1.237 7.563 10.824 1.00 90.62 72 ILE A N 1
ATOM 572 C CA . ILE A 1 72 ? 0.148 7.220 10.473 1.00 90.62 72 ILE A CA 1
ATOM 573 C C . ILE A 1 72 ? 0.172 6.348 9.211 1.00 90.62 72 ILE A C 1
ATOM 575 O O . ILE A 1 72 ? 0.878 6.674 8.258 1.00 90.62 72 ILE A O 1
ATOM 579 N N . ASN A 1 73 ? -0.662 5.303 9.151 1.00 89.50 73 ASN A N 1
ATOM 580 C CA . ASN A 1 73 ? -0.774 4.469 7.953 1.00 89.50 73 ASN A CA 1
ATOM 581 C C . ASN A 1 73 ? -1.269 5.258 6.724 1.00 89.50 73 ASN A C 1
ATOM 583 O O . ASN A 1 73 ? -0.800 5.028 5.609 1.00 89.50 73 ASN A O 1
ATOM 587 N N . ARG A 1 74 ? -2.183 6.221 6.915 1.00 88.50 74 ARG A N 1
ATOM 588 C CA . ARG A 1 74 ? -2.638 7.124 5.846 1.00 88.50 74 ARG A CA 1
ATOM 589 C C . ARG A 1 74 ? -1.488 7.947 5.278 1.00 88.50 74 ARG A C 1
ATOM 591 O O . ARG A 1 74 ? -1.337 8.009 4.063 1.00 88.50 74 ARG A O 1
ATOM 598 N N . LEU A 1 75 ? -0.709 8.586 6.150 1.00 91.44 75 LEU A N 1
ATOM 599 C CA . LEU A 1 75 ? 0.403 9.440 5.745 1.00 91.44 75 LEU A CA 1
ATOM 600 C C . LEU A 1 75 ? 1.457 8.624 4.994 1.00 91.44 75 LEU A C 1
ATOM 602 O O . LEU A 1 75 ? 1.862 9.012 3.903 1.00 91.44 75 LEU A O 1
ATOM 606 N N . PHE A 1 76 ? 1.818 7.461 5.537 1.00 91.06 76 PHE A N 1
ATOM 607 C CA . PHE A 1 76 ? 2.732 6.525 4.889 1.00 91.06 76 PHE A CA 1
ATOM 608 C C . PHE A 1 76 ? 2.252 6.138 3.486 1.00 91.06 76 PHE A C 1
ATOM 610 O O . PHE A 1 76 ? 3.007 6.253 2.526 1.00 91.06 76 PHE A O 1
ATOM 617 N N . SER A 1 77 ? 0.978 5.767 3.344 1.00 87.56 77 SER A N 1
ATOM 618 C CA . SER A 1 77 ? 0.417 5.354 2.052 1.00 87.56 77 SER A CA 1
ATOM 619 C C . SER A 1 77 ? 0.421 6.485 1.016 1.00 87.56 77 SER A C 1
ATOM 621 O O . SER A 1 77 ? 0.714 6.248 -0.152 1.00 87.56 77 SER A O 1
ATOM 623 N N . ILE A 1 78 ? 0.167 7.731 1.433 1.00 89.81 78 ILE A N 1
ATOM 624 C CA . ILE A 1 78 ? 0.265 8.904 0.548 1.00 89.81 78 ILE A CA 1
ATOM 625 C C . ILE A 1 78 ? 1.710 9.112 0.082 1.00 89.81 78 ILE A C 1
ATOM 627 O O . ILE A 1 78 ? 1.942 9.280 -1.113 1.00 89.81 78 ILE A O 1
ATOM 631 N N . VAL A 1 79 ? 2.675 9.085 1.007 1.00 91.50 79 VAL A N 1
ATOM 632 C CA . VAL A 1 79 ? 4.098 9.289 0.690 1.00 91.50 79 VAL A CA 1
ATOM 633 C C . VAL A 1 79 ? 4.602 8.206 -0.259 1.00 91.50 79 VAL A C 1
ATOM 635 O O . VAL A 1 79 ? 5.220 8.511 -1.274 1.00 91.50 79 VAL A O 1
ATOM 638 N N . VAL A 1 80 ? 4.286 6.945 0.029 1.00 88.69 80 VAL A N 1
ATOM 639 C CA . VAL A 1 80 ? 4.648 5.809 -0.820 1.00 88.69 80 VAL A CA 1
ATOM 640 C C . VAL A 1 80 ? 4.058 5.944 -2.220 1.00 88.69 80 VAL A C 1
ATOM 642 O O . VAL A 1 80 ? 4.782 5.773 -3.197 1.00 88.69 80 VAL A O 1
ATOM 645 N N . ASN A 1 81 ? 2.767 6.262 -2.341 1.00 87.06 81 ASN A N 1
ATOM 646 C CA . ASN A 1 81 ? 2.132 6.412 -3.650 1.00 87.06 81 ASN A CA 1
ATOM 647 C C . ASN A 1 81 ? 2.738 7.590 -4.429 1.00 87.06 81 ASN A C 1
ATOM 649 O O . ASN A 1 81 ? 2.963 7.466 -5.630 1.00 87.06 81 ASN A O 1
ATOM 653 N N . ALA A 1 82 ? 3.076 8.699 -3.761 1.00 88.12 82 ALA A N 1
ATOM 654 C CA . ALA A 1 82 ? 3.779 9.815 -4.393 1.00 88.12 82 ALA A CA 1
ATOM 655 C C . ALA A 1 82 ? 5.155 9.386 -4.932 1.00 88.12 82 ALA A C 1
ATOM 657 O O . ALA A 1 82 ? 5.463 9.632 -6.097 1.00 88.12 82 ALA A O 1
ATOM 658 N N . LEU A 1 83 ? 5.949 8.677 -4.123 1.00 89.44 83 LEU A N 1
ATOM 659 C CA . LEU A 1 83 ? 7.238 8.124 -4.551 1.00 89.44 83 LEU A CA 1
ATOM 660 C C . LEU A 1 83 ? 7.083 7.134 -5.713 1.00 89.44 83 LEU A C 1
ATOM 662 O O . LEU A 1 83 ? 7.862 7.178 -6.662 1.00 89.44 83 LEU A O 1
ATOM 666 N N . MET A 1 84 ? 6.057 6.279 -5.678 1.00 86.69 84 MET A N 1
ATOM 667 C CA . MET A 1 84 ? 5.769 5.312 -6.738 1.00 86.69 84 MET A CA 1
ATOM 668 C C . MET A 1 84 ? 5.395 6.007 -8.052 1.00 86.69 84 MET A C 1
ATOM 670 O O . MET A 1 84 ? 5.863 5.591 -9.112 1.00 86.69 84 MET A O 1
ATOM 674 N N . ILE A 1 85 ? 4.609 7.088 -7.996 1.00 87.06 85 ILE A N 1
ATOM 675 C CA . ILE A 1 85 ? 4.275 7.906 -9.169 1.00 87.06 85 ILE A CA 1
ATOM 676 C C . ILE A 1 85 ? 5.543 8.537 -9.750 1.00 87.06 85 ILE A C 1
ATOM 678 O O . ILE A 1 85 ? 5.770 8.413 -10.954 1.00 87.06 85 ILE A O 1
ATOM 682 N N . VAL A 1 86 ? 6.394 9.156 -8.921 1.00 89.44 86 VAL A N 1
ATOM 683 C CA . VAL A 1 86 ? 7.650 9.779 -9.383 1.00 89.44 86 VAL A CA 1
ATOM 684 C C . VAL A 1 86 ? 8.582 8.737 -10.002 1.00 89.44 86 VAL A C 1
ATOM 686 O O . VAL A 1 86 ? 9.069 8.935 -11.114 1.00 89.44 86 VAL A O 1
ATOM 689 N N . TYR A 1 87 ? 8.783 7.602 -9.329 1.00 86.69 87 TYR A N 1
ATOM 690 C CA . TYR A 1 87 ? 9.635 6.516 -9.814 1.00 86.69 87 TYR A CA 1
ATOM 691 C C . TYR A 1 87 ? 9.131 5.942 -11.142 1.00 86.69 87 TYR A C 1
ATOM 693 O O . TYR A 1 87 ? 9.899 5.799 -12.092 1.00 86.69 87 TYR A O 1
ATOM 701 N N . THR A 1 88 ? 7.832 5.647 -11.233 1.00 85.38 88 THR A N 1
ATOM 702 C CA . THR A 1 88 ? 7.228 5.075 -12.444 1.00 85.38 88 THR A CA 1
ATOM 703 C C . THR A 1 88 ? 7.302 6.060 -13.602 1.00 85.38 88 THR A C 1
ATOM 705 O O . THR A 1 88 ? 7.709 5.686 -14.701 1.00 85.38 88 THR A O 1
ATOM 708 N N . THR A 1 89 ? 6.996 7.332 -13.342 1.00 86.25 89 THR A N 1
ATOM 709 C CA . THR A 1 89 ? 7.074 8.398 -14.343 1.00 86.25 89 THR A CA 1
ATOM 710 C C . THR A 1 89 ? 8.500 8.555 -14.858 1.00 86.25 89 THR A C 1
ATOM 712 O O . THR A 1 89 ? 8.715 8.489 -16.066 1.00 86.25 89 THR A O 1
ATOM 715 N N . GLY A 1 90 ? 9.489 8.650 -13.961 1.00 85.19 90 GLY A N 1
ATOM 716 C CA . GLY A 1 90 ? 10.903 8.736 -14.331 1.00 85.19 90 GLY A CA 1
ATOM 717 C C . GLY A 1 90 ? 11.383 7.520 -15.128 1.00 85.19 90 GLY A C 1
ATOM 718 O O . GLY A 1 90 ? 12.008 7.676 -16.174 1.00 85.19 90 GLY A O 1
ATOM 719 N N . LYS A 1 91 ? 11.033 6.302 -14.696 1.00 84.12 91 LYS A N 1
ATOM 720 C CA . LYS A 1 91 ? 11.405 5.058 -15.389 1.00 84.12 91 LYS A CA 1
ATOM 721 C C . LYS A 1 91 ? 10.851 5.002 -16.815 1.00 84.12 91 LYS A C 1
ATOM 723 O O . LYS A 1 91 ? 11.584 4.655 -17.741 1.00 84.12 91 LYS A O 1
ATOM 728 N N . TYR A 1 92 ? 9.577 5.345 -17.000 1.00 82.44 92 TYR A N 1
ATOM 729 C CA . TYR A 1 92 ? 8.941 5.344 -18.319 1.00 82.44 92 TYR A CA 1
ATOM 730 C C . TYR A 1 92 ? 9.465 6.472 -19.215 1.00 82.44 92 TYR A C 1
ATOM 732 O O . TYR A 1 92 ? 9.739 6.214 -20.384 1.00 82.44 92 TYR A O 1
ATOM 740 N N . LEU A 1 93 ? 9.706 7.673 -18.675 1.00 83.81 93 LEU A N 1
ATOM 741 C CA . LEU A 1 93 ? 10.361 8.769 -19.403 1.00 83.81 93 LEU A CA 1
ATOM 742 C C . LEU A 1 93 ? 11.737 8.351 -19.934 1.00 83.81 93 LEU A C 1
ATOM 744 O O . LEU A 1 93 ? 12.008 8.498 -21.125 1.00 83.81 93 LEU A O 1
ATOM 748 N N . THR A 1 94 ? 12.578 7.750 -19.089 1.00 82.31 94 THR A N 1
ATOM 749 C CA . THR A 1 94 ? 13.893 7.246 -19.512 1.00 82.31 94 THR A CA 1
ATOM 750 C C . THR A 1 94 ? 13.759 6.176 -20.595 1.00 82.31 94 THR A C 1
ATOM 752 O O . THR A 1 94 ? 14.460 6.219 -21.604 1.00 82.31 94 THR A O 1
ATOM 755 N N . MET A 1 95 ? 12.819 5.237 -20.442 1.00 80.06 95 MET A N 1
ATOM 756 C CA . MET A 1 95 ? 12.576 4.186 -21.434 1.00 80.06 95 MET A CA 1
ATOM 757 C C . MET A 1 95 ? 12.117 4.752 -22.786 1.00 80.06 95 MET A C 1
ATOM 759 O O . MET A 1 95 ? 12.533 4.253 -23.833 1.00 80.06 95 MET A O 1
ATOM 763 N N . MET A 1 96 ? 11.303 5.809 -22.775 1.00 83.06 96 MET A N 1
ATOM 764 C CA . MET A 1 96 ? 10.851 6.507 -23.980 1.00 83.06 96 MET A CA 1
ATOM 765 C C . MET A 1 96 ? 11.992 7.220 -24.702 1.00 83.06 96 MET A C 1
ATOM 767 O O . MET A 1 96 ? 12.090 7.109 -25.924 1.00 83.06 96 MET A O 1
ATOM 771 N N . ILE A 1 97 ? 12.869 7.904 -23.958 1.00 81.38 97 ILE A N 1
ATOM 772 C CA . ILE A 1 97 ? 14.045 8.591 -24.510 1.00 81.38 97 ILE A CA 1
ATOM 773 C C . ILE A 1 97 ? 14.986 7.577 -25.170 1.00 81.38 97 ILE A C 1
ATOM 775 O O . ILE A 1 97 ? 15.405 7.769 -26.310 1.00 81.38 97 ILE A O 1
ATOM 779 N N . VAL A 1 98 ? 15.263 6.459 -24.492 1.00 83.06 98 VAL A N 1
ATOM 780 C CA . VAL A 1 98 ? 16.181 5.422 -24.989 1.00 83.06 98 VAL A CA 1
ATOM 781 C C . VAL A 1 98 ? 15.615 4.696 -26.213 1.00 83.06 98 VAL A C 1
ATOM 783 O O . VAL A 1 98 ? 16.352 4.420 -27.157 1.00 83.06 98 VAL A O 1
ATOM 786 N N . ARG A 1 99 ? 14.310 4.390 -26.235 1.00 80.75 99 ARG A N 1
ATOM 787 C CA . ARG A 1 99 ? 13.686 3.612 -27.322 1.00 80.75 99 ARG A CA 1
ATOM 788 C C . ARG A 1 99 ? 13.146 4.454 -28.480 1.00 80.75 99 ARG A C 1
ATOM 790 O O . ARG A 1 99 ? 12.666 3.872 -29.448 1.00 80.75 99 ARG A O 1
ATOM 797 N N . ARG A 1 100 ? 13.185 5.791 -28.391 1.00 77.38 100 ARG A N 1
ATOM 798 C CA . ARG A 1 100 ? 12.615 6.736 -29.379 1.00 77.38 100 ARG A CA 1
ATOM 799 C C . ARG A 1 100 ? 11.146 6.454 -29.759 1.00 77.38 100 ARG A C 1
ATOM 801 O O . ARG A 1 100 ? 10.694 6.854 -30.825 1.00 77.38 100 ARG A O 1
ATOM 808 N N . GLN A 1 101 ? 10.385 5.780 -28.894 1.00 75.56 101 GLN A N 1
ATOM 809 C CA . GLN A 1 101 ? 8.958 5.480 -29.091 1.00 75.56 101 GLN A CA 1
ATOM 810 C C . GLN A 1 101 ? 8.101 6.391 -28.209 1.00 75.56 101 GLN A C 1
ATOM 812 O O . GLN A 1 101 ? 7.483 5.956 -27.235 1.00 75.56 101 GLN A O 1
ATOM 817 N N . THR A 1 102 ? 8.105 7.682 -28.530 1.00 74.31 102 THR A N 1
ATOM 818 C CA . THR A 1 102 ? 7.486 8.726 -27.708 1.00 74.31 102 THR A CA 1
ATOM 819 C C . THR A 1 102 ? 5.961 8.630 -27.679 1.00 74.31 102 THR A C 1
ATOM 821 O O . THR A 1 102 ? 5.378 8.706 -26.609 1.00 74.31 102 THR A O 1
ATOM 824 N N . GLU A 1 103 ? 5.288 8.376 -28.799 1.00 76.12 103 GLU A N 1
ATOM 825 C CA . GLU A 1 103 ? 3.815 8.408 -28.839 1.00 76.12 103 GLU A CA 1
ATOM 826 C C . GLU A 1 103 ? 3.160 7.280 -28.026 1.00 76.12 103 GLU A C 1
ATOM 828 O O . GLU A 1 103 ? 2.343 7.530 -27.137 1.00 76.12 103 GLU A O 1
ATOM 833 N N . LYS A 1 104 ? 3.564 6.023 -28.263 1.00 76.38 104 LYS A N 1
ATOM 834 C CA . LYS A 1 104 ? 3.027 4.861 -27.530 1.00 76.38 104 LYS A CA 1
ATOM 835 C C . LYS A 1 104 ? 3.433 4.874 -26.056 1.00 76.38 104 LYS A C 1
ATOM 837 O O . LYS A 1 104 ? 2.642 4.489 -25.197 1.00 76.38 104 LYS A O 1
ATOM 842 N N . GLY A 1 105 ? 4.650 5.335 -25.760 1.00 77.81 105 GLY A N 1
ATOM 843 C CA . GLY A 1 105 ? 5.136 5.458 -24.391 1.00 77.81 105 GLY A CA 1
ATOM 844 C C . GLY A 1 105 ? 4.398 6.528 -23.587 1.00 77.81 105 GLY A C 1
ATOM 845 O O . GLY A 1 105 ? 4.110 6.300 -22.416 1.00 77.81 105 GLY A O 1
ATOM 846 N N . LEU A 1 106 ? 4.024 7.650 -24.215 1.00 81.31 106 LEU A N 1
ATOM 847 C CA . LEU A 1 106 ? 3.313 8.741 -23.544 1.00 81.31 106 LEU A CA 1
ATOM 848 C C . LEU A 1 106 ? 1.880 8.334 -23.184 1.00 81.31 106 LEU A C 1
ATOM 850 O O . LEU A 1 106 ? 1.434 8.578 -22.066 1.00 81.31 106 LEU A O 1
ATOM 854 N N . ILE A 1 107 ? 1.190 7.634 -24.091 1.00 84.69 107 ILE A N 1
ATOM 855 C CA . ILE A 1 107 ? -0.144 7.073 -23.825 1.00 84.69 107 ILE A CA 1
ATOM 856 C C . ILE A 1 107 ? -0.076 6.051 -22.682 1.00 84.69 107 ILE A C 1
ATOM 858 O O . ILE A 1 107 ? -0.865 6.128 -21.740 1.00 84.69 107 ILE A O 1
ATOM 862 N N . ALA A 1 108 ? 0.889 5.125 -22.723 1.00 82.88 108 ALA A N 1
ATOM 863 C CA . ALA A 1 108 ? 1.073 4.135 -21.663 1.00 82.88 108 ALA A CA 1
ATOM 864 C C . ALA A 1 108 ? 1.376 4.794 -20.306 1.00 82.88 108 ALA A C 1
ATOM 866 O O . ALA A 1 108 ? 0.800 4.405 -19.290 1.00 82.88 108 ALA A O 1
ATOM 867 N N . LEU A 1 109 ? 2.224 5.826 -20.291 1.00 86.69 109 LEU A N 1
ATOM 868 C CA . LEU A 1 109 ? 2.545 6.593 -19.091 1.00 86.69 109 LEU A CA 1
ATOM 869 C C . LEU A 1 109 ? 1.299 7.264 -18.499 1.00 86.69 109 LEU A C 1
ATOM 871 O O . LEU A 1 109 ? 1.061 7.135 -17.301 1.00 86.69 109 LEU A O 1
ATOM 875 N N . ILE A 1 110 ? 0.484 7.933 -19.322 1.00 87.88 110 ILE A N 1
ATOM 876 C CA . ILE A 1 110 ? -0.755 8.580 -18.865 1.00 87.88 110 ILE A CA 1
ATOM 877 C C . ILE A 1 110 ? -1.694 7.550 -18.235 1.00 87.88 110 ILE A C 1
ATOM 879 O O . ILE A 1 110 ? -2.187 7.773 -17.132 1.00 87.88 110 ILE A O 1
ATOM 883 N N . ILE A 1 111 ? -1.905 6.406 -18.894 1.00 89.44 111 ILE A N 1
ATOM 884 C CA . ILE A 1 111 ? -2.779 5.342 -18.380 1.00 89.44 111 ILE A CA 1
ATOM 885 C C . ILE A 1 111 ? -2.282 4.851 -17.016 1.00 89.44 111 ILE A C 1
ATOM 887 O O . ILE A 1 111 ? -3.065 4.752 -16.072 1.00 89.44 111 ILE A O 1
ATOM 891 N N . ILE A 1 112 ? -0.979 4.590 -16.883 1.00 87.88 112 ILE A N 1
ATOM 892 C CA . ILE A 1 112 ? -0.390 4.112 -15.627 1.00 87.88 112 ILE A CA 1
ATOM 893 C C . ILE A 1 112 ? -0.528 5.160 -14.519 1.00 87.88 112 ILE A C 1
ATOM 895 O O . ILE A 1 112 ? -0.934 4.822 -13.408 1.00 87.88 112 ILE A O 1
ATOM 899 N N . VAL A 1 113 ? -0.247 6.433 -14.808 1.00 88.44 113 VAL A N 1
ATOM 900 C CA . VAL A 1 113 ? -0.391 7.522 -13.831 1.00 88.44 113 VAL A CA 1
ATOM 901 C C . VAL A 1 113 ? -1.846 7.669 -13.384 1.00 88.44 113 VAL A C 1
ATOM 903 O O . VAL A 1 113 ? -2.103 7.790 -12.187 1.00 88.44 113 VAL A O 1
ATOM 906 N N . VAL A 1 114 ? -2.809 7.588 -14.306 1.00 91.19 114 VAL A N 1
ATOM 907 C CA . VAL A 1 114 ? -4.243 7.624 -13.975 1.00 91.19 114 VAL A CA 1
ATOM 908 C C . VAL A 1 114 ? -4.621 6.457 -13.064 1.00 91.19 114 VAL A C 1
ATOM 910 O O . VAL A 1 114 ? -5.284 6.675 -12.051 1.00 91.19 114 VAL A O 1
ATOM 913 N N . ILE A 1 115 ? -4.160 5.239 -13.362 1.00 90.75 115 ILE A N 1
ATOM 914 C CA . ILE A 1 115 ? -4.402 4.063 -12.511 1.00 90.75 115 ILE A CA 1
ATOM 915 C C . ILE A 1 115 ? -3.844 4.294 -11.101 1.00 90.75 115 ILE A C 1
ATOM 917 O O . ILE A 1 115 ? -4.552 4.067 -10.119 1.00 90.75 115 ILE A O 1
ATOM 921 N N . LEU A 1 116 ? -2.614 4.803 -10.981 1.00 88.31 116 LEU A N 1
ATOM 922 C CA . LEU A 1 116 ? -1.994 5.097 -9.685 1.00 88.31 116 LEU A CA 1
ATOM 923 C C . LEU A 1 116 ? -2.772 6.163 -8.897 1.00 88.31 116 LEU A C 1
ATOM 925 O O . LEU A 1 116 ? -2.963 6.020 -7.688 1.00 88.31 116 LEU A O 1
ATOM 929 N N . ILE A 1 117 ? -3.279 7.201 -9.568 1.00 89.50 117 ILE A N 1
ATOM 930 C CA . ILE A 1 117 ? -4.114 8.234 -8.938 1.00 89.50 117 ILE A CA 1
ATOM 931 C C . ILE A 1 117 ? -5.441 7.642 -8.451 1.00 89.50 117 ILE A C 1
ATOM 933 O O . ILE A 1 117 ? -5.860 7.926 -7.329 1.00 89.50 117 ILE A O 1
ATOM 937 N N . VAL A 1 118 ? -6.098 6.795 -9.250 1.00 91.81 118 VAL A N 1
ATOM 938 C CA . VAL A 1 118 ? -7.348 6.127 -8.851 1.00 91.81 118 VAL A CA 1
ATOM 939 C C . VAL A 1 118 ? -7.124 5.242 -7.625 1.00 91.81 118 VAL A C 1
ATOM 941 O O . VAL A 1 118 ? -7.921 5.290 -6.686 1.00 91.81 118 VAL A O 1
ATOM 944 N N . ILE A 1 119 ? -6.018 4.491 -7.589 1.00 89.19 119 ILE A N 1
ATOM 945 C CA . ILE A 1 119 ? -5.630 3.678 -6.429 1.00 89.19 119 ILE A CA 1
ATOM 946 C C . ILE A 1 119 ? -5.443 4.562 -5.190 1.00 89.19 119 ILE A C 1
ATOM 948 O O . ILE A 1 119 ? -5.991 4.249 -4.132 1.00 89.19 119 ILE A O 1
ATOM 952 N N . LEU A 1 120 ? -4.746 5.696 -5.318 1.00 88.62 120 LEU A N 1
ATOM 953 C CA . LEU A 1 120 ? -4.548 6.639 -4.215 1.00 88.62 120 LEU A CA 1
ATOM 954 C C . LEU A 1 120 ? -5.878 7.210 -3.698 1.00 88.62 120 LEU A C 1
ATOM 956 O O . LEU A 1 120 ? -6.099 7.262 -2.486 1.00 88.62 120 LEU A O 1
ATOM 960 N N . ILE A 1 121 ? -6.776 7.628 -4.595 1.00 91.50 121 ILE A N 1
ATOM 961 C CA . ILE A 1 121 ? -8.098 8.156 -4.224 1.00 91.50 121 ILE A CA 1
ATOM 962 C C . ILE A 1 121 ? -8.908 7.085 -3.490 1.00 91.50 121 ILE A C 1
ATOM 964 O O . ILE A 1 121 ? -9.486 7.367 -2.437 1.00 91.50 121 ILE A O 1
ATOM 968 N N . PHE A 1 122 ? -8.923 5.858 -4.014 1.00 90.69 122 PHE A N 1
ATOM 969 C CA . PHE A 1 122 ? -9.612 4.728 -3.398 1.00 90.69 122 PHE A CA 1
ATOM 970 C C . PHE A 1 122 ? -9.063 4.422 -2.001 1.00 90.69 122 PHE A C 1
ATOM 972 O O . PHE A 1 122 ? -9.827 4.262 -1.047 1.00 90.69 122 PHE A O 1
ATOM 979 N N . GLU A 1 123 ? -7.742 4.408 -1.851 1.00 87.25 123 GLU A N 1
ATOM 980 C CA . GLU A 1 123 ? -7.084 4.158 -0.577 1.00 87.25 123 GLU A CA 1
ATOM 981 C C . GLU A 1 123 ? -7.394 5.250 0.458 1.00 87.25 123 GLU A C 1
ATOM 983 O O . GLU A 1 123 ? -7.771 4.952 1.595 1.00 87.25 123 GLU A O 1
ATOM 988 N N . VAL A 1 124 ? -7.314 6.527 0.071 1.00 90.06 124 VAL A N 1
ATOM 989 C CA . VAL A 1 124 ? -7.669 7.651 0.950 1.00 90.06 124 VAL A CA 1
ATOM 990 C C . VAL A 1 124 ? -9.146 7.595 1.341 1.00 90.06 124 VAL A C 1
ATOM 992 O O . VAL A 1 124 ? -9.483 7.838 2.504 1.00 90.06 124 VAL A O 1
ATOM 995 N N . TRP A 1 125 ? -10.031 7.256 0.403 1.00 92.81 125 TRP A N 1
ATOM 996 C CA . TRP A 1 125 ? -11.457 7.079 0.668 1.00 92.81 125 TRP A CA 1
ATOM 997 C C . TRP A 1 125 ? -11.710 5.960 1.686 1.00 92.81 125 TRP A C 1
ATOM 999 O O . TRP A 1 125 ? -12.422 6.178 2.673 1.00 92.81 125 TRP A O 1
ATOM 1009 N N . LEU A 1 126 ? -11.065 4.805 1.508 1.00 90.62 126 LEU A N 1
ATOM 1010 C CA . LEU A 1 126 ? -11.171 3.656 2.404 1.00 90.62 126 LEU A CA 1
ATOM 1011 C C . LEU A 1 126 ? -10.664 3.999 3.809 1.00 90.62 126 LEU A C 1
ATOM 1013 O O . LEU A 1 126 ? -11.384 3.795 4.790 1.00 90.62 126 LEU A O 1
ATOM 1017 N N . ILE A 1 127 ? -9.472 4.594 3.924 1.00 89.00 127 ILE A N 1
ATOM 1018 C CA . ILE A 1 127 ? -8.887 4.965 5.221 1.00 89.00 127 ILE A CA 1
ATOM 1019 C C . ILE A 1 127 ? -9.739 6.028 5.933 1.00 89.00 127 ILE A C 1
ATOM 1021 O O . ILE A 1 127 ? -9.949 5.946 7.145 1.00 89.00 127 ILE A O 1
ATOM 1025 N N . ASN A 1 128 ? -10.297 6.999 5.205 1.00 90.38 128 ASN A N 1
ATOM 1026 C CA . ASN A 1 128 ? -11.225 7.975 5.780 1.00 90.38 128 ASN A CA 1
ATOM 1027 C C . ASN A 1 128 ? -12.524 7.319 6.274 1.00 90.38 128 ASN A C 1
ATOM 1029 O O . ASN A 1 128 ? -13.046 7.701 7.326 1.00 90.38 128 ASN A O 1
ATOM 1033 N N . GLY A 1 129 ? -13.036 6.320 5.554 1.00 86.75 129 GLY A N 1
ATOM 1034 C CA . GLY A 1 129 ? -14.174 5.514 5.992 1.00 86.75 129 GLY A CA 1
ATOM 1035 C C . GLY A 1 129 ? -13.885 4.754 7.290 1.00 86.75 129 GLY A C 1
ATOM 1036 O O . GLY A 1 129 ? -14.679 4.808 8.234 1.00 86.75 129 GLY A O 1
ATOM 1037 N N . VAL A 1 130 ? -12.704 4.138 7.389 1.00 88.31 130 VAL A N 1
ATOM 1038 C CA . VAL A 1 130 ? -12.217 3.472 8.608 1.00 88.31 130 VAL A CA 1
ATOM 1039 C C . VAL A 1 130 ? -12.091 4.460 9.773 1.00 88.31 130 VAL A C 1
ATOM 1041 O O . VAL A 1 130 ? -12.530 4.171 10.888 1.00 88.31 130 VAL A O 1
ATOM 1044 N N . LEU A 1 131 ? -11.558 5.659 9.527 1.00 88.19 131 LEU A N 1
ATOM 1045 C CA . LEU A 1 131 ?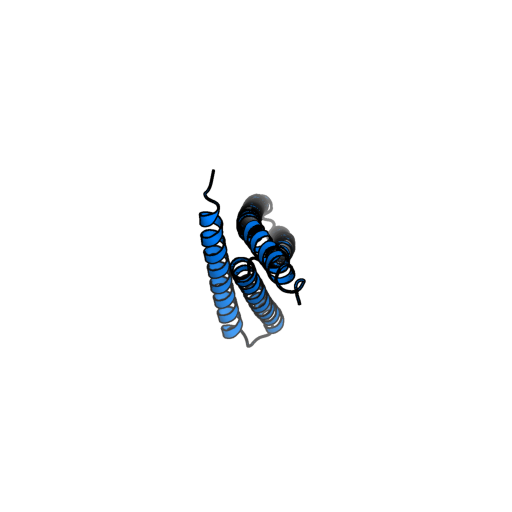 -11.429 6.705 10.543 1.00 88.19 131 LEU A CA 1
ATOM 1046 C C . LEU A 1 131 ? -12.801 7.130 11.096 1.00 88.19 131 LEU A C 1
ATOM 1048 O O . LEU A 1 131 ? -12.967 7.282 12.309 1.00 88.19 131 LEU A O 1
ATOM 1052 N N . ARG A 1 132 ? -13.808 7.281 10.222 1.00 87.44 132 ARG A N 1
ATOM 1053 C CA . ARG A 1 132 ? -15.194 7.579 10.627 1.00 87.44 132 ARG A CA 1
ATOM 1054 C C . ARG A 1 132 ? -15.787 6.461 11.484 1.00 87.44 132 ARG A C 1
ATOM 1056 O O . ARG A 1 132 ? -16.432 6.759 12.490 1.00 87.44 132 ARG A O 1
ATOM 1063 N N . TYR A 1 133 ? -15.544 5.197 11.129 1.00 87.31 133 TYR A N 1
ATOM 1064 C CA . TYR A 1 133 ? -15.957 4.048 11.942 1.00 87.31 133 TYR A CA 1
ATOM 1065 C C . TYR A 1 133 ? -15.344 4.106 13.349 1.00 87.31 133 TYR A C 1
ATOM 1067 O O . TYR A 1 133 ? -16.068 4.027 14.345 1.00 87.31 133 TYR A O 1
ATOM 1075 N N . VAL A 1 134 ? -14.027 4.316 13.440 1.00 84.94 134 VAL A N 1
ATOM 1076 C CA . VAL A 1 134 ? -13.318 4.372 14.724 1.00 84.94 134 VAL A CA 1
ATOM 1077 C C . VAL A 1 134 ? -13.815 5.522 15.597 1.00 84.94 134 VAL A C 1
ATOM 1079 O O . VAL A 1 134 ? -14.133 5.297 16.766 1.00 84.94 134 VAL A O 1
ATOM 1082 N N . ARG A 1 135 ? -13.981 6.727 15.036 1.00 85.12 135 ARG A N 1
ATOM 1083 C CA . ARG A 1 135 ? -14.527 7.888 15.764 1.00 85.12 135 ARG A CA 1
ATOM 1084 C C . ARG A 1 135 ? -15.913 7.609 16.342 1.00 85.12 135 ARG A C 1
ATOM 1086 O O . ARG A 1 135 ? -16.155 7.875 17.520 1.00 85.12 135 ARG A O 1
ATOM 1093 N N . LYS A 1 136 ? -16.803 7.017 15.537 1.00 84.81 136 LYS A N 1
ATOM 1094 C CA . LYS A 1 136 ? -18.171 6.676 15.952 1.00 84.81 136 LYS A CA 1
ATOM 1095 C C . LYS A 1 136 ? -18.189 5.661 17.102 1.00 84.81 136 LYS A C 1
ATOM 1097 O O . LYS A 1 136 ? -18.980 5.817 18.026 1.00 84.81 136 LYS A O 1
ATOM 1102 N N . LYS A 1 137 ? -17.309 4.652 17.083 1.00 80.44 137 LYS A N 1
ATOM 1103 C CA . LYS A 1 137 ? -17.193 3.634 18.149 1.00 80.44 137 LYS A CA 1
ATOM 1104 C C . LYS A 1 137 ? -16.489 4.140 19.414 1.00 80.44 137 LYS A C 1
ATOM 1106 O O . LYS A 1 137 ? -16.825 3.691 20.507 1.00 80.44 137 LYS A O 1
ATOM 1111 N N . ARG A 1 138 ? -15.535 5.068 19.294 1.00 74.19 138 ARG A N 1
ATOM 1112 C CA . ARG A 1 138 ? -14.754 5.590 20.429 1.00 74.19 138 ARG A CA 1
ATOM 1113 C C . ARG A 1 138 ? -15.552 6.554 21.315 1.00 74.19 138 ARG A C 1
ATOM 1115 O O . ARG A 1 138 ? -15.405 6.524 22.535 1.00 74.19 138 ARG A O 1
ATOM 1122 N N . SER A 1 139 ? -16.420 7.371 20.717 1.00 65.50 139 SER A N 1
ATOM 1123 C CA . SER A 1 139 ? -17.241 8.370 21.421 1.00 65.50 139 SER A CA 1
ATOM 1124 C C . SER A 1 139 ? -18.089 7.795 22.585 1.00 65.50 139 SER A C 1
ATOM 1126 O O . SER A 1 139 ? -17.969 8.299 23.706 1.00 65.50 139 SER A O 1
ATOM 1128 N N . PRO A 1 140 ? -18.851 6.691 22.420 1.00 63.06 140 PRO A N 1
ATOM 1129 C CA . PRO A 1 140 ? -19.602 6.092 23.530 1.00 63.06 140 PRO A CA 1
ATOM 1130 C C . PRO A 1 140 ? -18.715 5.424 24.597 1.00 63.06 140 PRO A C 1
ATOM 1132 O O . PRO A 1 140 ? -19.070 5.424 25.774 1.00 63.06 140 PRO A O 1
ATOM 1135 N N . GLN A 1 141 ? -17.536 4.898 24.239 1.00 62.81 141 GLN A N 1
ATOM 1136 C CA . GLN A 1 141 ? -16.619 4.292 25.218 1.00 62.81 141 GLN A CA 1
ATOM 1137 C C . GLN A 1 141 ? -15.986 5.326 26.157 1.00 62.81 141 GLN A C 1
ATOM 1139 O O . GLN A 1 141 ? -15.800 5.046 27.342 1.00 62.81 141 GLN A O 1
ATOM 1144 N N . ILE A 1 142 ? -15.674 6.522 25.649 1.00 63.41 142 ILE A N 1
ATOM 1145 C CA . ILE A 1 142 ? -15.179 7.632 26.474 1.00 63.41 142 ILE A CA 1
ATOM 1146 C C . ILE A 1 142 ? -16.278 8.100 27.433 1.00 63.41 142 ILE A C 1
ATOM 1148 O O . ILE A 1 142 ? -16.007 8.259 28.621 1.00 63.41 142 ILE A O 1
ATOM 1152 N N . LYS A 1 143 ? -17.523 8.231 26.951 1.00 59.12 143 LYS A N 1
ATOM 1153 C CA . LYS A 1 143 ? -18.674 8.620 27.781 1.00 59.12 143 LYS A CA 1
ATOM 1154 C C . LYS A 1 143 ? -18.923 7.625 28.925 1.00 59.12 143 LYS A C 1
ATOM 1156 O O . LYS A 1 143 ? -19.066 8.041 30.069 1.00 59.12 143 LYS A O 1
ATOM 1161 N N . ASN A 1 144 ? -18.860 6.318 28.652 1.00 63.94 144 ASN A N 1
ATOM 1162 C CA . ASN A 1 144 ? -19.006 5.282 29.683 1.00 63.94 144 ASN A CA 1
ATOM 1163 C C . ASN A 1 144 ? -17.843 5.256 30.691 1.00 63.94 144 ASN A C 1
ATOM 1165 O O . ASN A 1 144 ? -18.073 5.035 31.879 1.00 63.94 144 ASN A O 1
ATOM 1169 N N . LYS A 1 145 ? -16.597 5.493 30.250 1.00 60.53 145 LYS A N 1
ATOM 1170 C CA . LYS A 1 145 ? -15.448 5.608 31.167 1.00 60.53 145 LYS A CA 1
ATOM 1171 C C . LYS A 1 145 ? -15.528 6.853 32.053 1.00 60.53 145 LYS A C 1
ATOM 1173 O O . LYS A 1 145 ? -15.171 6.756 33.224 1.00 60.53 145 LYS A O 1
ATOM 1178 N N . LEU A 1 146 ? -15.988 7.989 31.522 1.00 64.00 146 LEU A N 1
ATOM 1179 C CA . LEU A 1 146 ? -16.208 9.198 32.323 1.00 64.00 146 LEU A CA 1
ATOM 1180 C C . LEU A 1 146 ? -17.324 8.990 33.352 1.00 64.00 146 LEU A C 1
ATOM 1182 O O . LEU A 1 146 ? -17.111 9.284 34.523 1.00 64.00 146 LEU A O 1
ATOM 1186 N N . ASN A 1 147 ? -18.461 8.410 32.950 1.00 60.72 147 ASN A N 1
ATOM 1187 C CA . ASN A 1 147 ? -19.556 8.131 33.883 1.00 60.72 147 ASN A CA 1
ATOM 1188 C C . ASN A 1 147 ? -19.108 7.228 35.037 1.00 60.72 147 ASN A C 1
ATOM 1190 O O . ASN A 1 147 ? -19.395 7.551 36.180 1.00 60.72 147 ASN A O 1
ATOM 1194 N N . ARG A 1 148 ? -18.331 6.165 34.767 1.00 59.62 148 ARG A N 1
ATOM 1195 C CA . ARG A 1 148 ? -17.811 5.282 35.827 1.00 59.62 148 ARG A CA 1
ATOM 1196 C C . ARG A 1 148 ? -16.873 5.981 36.815 1.00 59.62 148 ARG A C 1
ATOM 1198 O O . ARG A 1 148 ? -16.894 5.637 37.989 1.00 59.62 148 ARG A O 1
ATOM 1205 N N . ARG A 1 149 ? -16.061 6.946 36.364 1.00 60.62 149 ARG A N 1
ATOM 1206 C CA . ARG A 1 149 ? -15.214 7.747 37.268 1.00 60.62 149 ARG A CA 1
ATOM 1207 C C . ARG A 1 149 ? -16.019 8.715 38.130 1.00 60.62 149 ARG A C 1
ATOM 1209 O O . ARG A 1 149 ? -15.595 8.992 39.242 1.00 60.62 149 ARG A O 1
ATOM 1216 N N . ASN A 1 150 ? -17.146 9.215 37.630 1.00 58.97 150 ASN A N 1
ATOM 1217 C CA . ASN A 1 150 ? -17.994 10.132 38.388 1.00 58.97 150 ASN A CA 1
ATOM 1218 C C . ASN A 1 150 ? -18.868 9.384 39.408 1.00 58.97 150 ASN A C 1
ATOM 1220 O O . ASN A 1 150 ? -18.953 9.825 40.547 1.00 58.97 150 ASN A O 1
ATOM 1224 N N . THR A 1 151 ? -19.430 8.218 39.064 1.00 57.81 151 THR A N 1
ATOM 1225 C CA . THR A 1 151 ? -20.158 7.383 40.042 1.00 57.81 151 THR A CA 1
ATOM 1226 C C . THR A 1 151 ? -19.237 6.792 41.106 1.00 57.81 151 THR A C 1
ATOM 1228 O O . THR A 1 151 ? -19.584 6.828 42.273 1.00 57.81 151 THR A O 1
ATOM 1231 N N . GLY A 1 152 ? -18.020 6.355 40.755 1.00 55.81 152 GLY A N 1
ATOM 1232 C CA . GLY A 1 152 ? -17.065 5.829 41.743 1.00 55.81 152 GLY A CA 1
ATOM 1233 C C . GLY A 1 152 ? -16.481 6.870 42.709 1.00 55.81 152 GLY A C 1
ATOM 1234 O O . GLY A 1 152 ? -15.768 6.495 43.623 1.00 55.81 152 GLY A O 1
ATOM 1235 N N . ARG A 1 153 ? -16.753 8.166 42.501 1.00 52.44 153 ARG A N 1
ATOM 1236 C CA . ARG A 1 153 ? -16.349 9.263 43.397 1.00 52.44 153 ARG A CA 1
ATOM 1237 C C . ARG A 1 153 ? -17.507 9.770 44.267 1.00 52.44 153 ARG A C 1
ATOM 1239 O O . ARG A 1 153 ? -17.292 10.628 45.110 1.00 52.44 153 ARG A O 1
ATOM 1246 N N . SER A 1 154 ? -18.721 9.277 44.020 1.00 53.03 154 SER A N 1
ATOM 1247 C CA . SER A 1 154 ? -19.934 9.670 44.750 1.00 53.03 154 SER A CA 1
ATOM 1248 C C . SER A 1 154 ? -20.187 8.788 45.980 1.00 53.03 154 SER A C 1
ATOM 1250 O O . SER A 1 154 ? -20.921 9.201 46.863 1.00 53.03 154 SER A O 1
ATOM 1252 N N . ASP A 1 155 ? -19.555 7.611 46.050 1.00 52.25 155 ASP A N 1
ATOM 1253 C CA . ASP A 1 155 ? -19.741 6.633 47.135 1.00 52.25 155 ASP A CA 1
ATOM 1254 C C . ASP A 1 155 ? -18.682 6.753 48.255 1.00 52.25 155 ASP A C 1
ATOM 1256 O O . ASP A 1 155 ? -18.643 5.926 49.159 1.00 52.25 155 ASP A O 1
ATOM 1260 N N . GLU A 1 156 ? -17.806 7.765 48.205 1.00 54.09 156 GLU A N 1
ATOM 1261 C CA . GLU A 1 156 ? -16.674 7.934 49.140 1.00 54.09 156 GLU A CA 1
ATOM 1262 C C . GLU A 1 156 ? -16.764 9.231 49.973 1.00 54.09 156 GLU A C 1
ATOM 1264 O O . GLU A 1 156 ? -15.788 9.631 50.601 1.00 54.09 156 GLU A O 1
ATOM 1269 N N . SER A 1 157 ? -17.916 9.918 49.970 1.00 52.81 157 SER A N 1
ATOM 1270 C CA . SER A 1 157 ? -18.110 11.195 50.683 1.00 52.81 157 SER A CA 1
ATOM 1271 C C . SER A 1 157 ? -18.992 11.136 51.934 1.00 52.81 157 SER A C 1
ATOM 1273 O O . SER A 1 157 ? -19.240 12.193 52.503 1.00 52.81 157 SER A O 1
ATOM 1275 N N . ASP A 1 158 ? -19.416 9.949 52.379 1.00 52.94 158 ASP A N 1
ATOM 1276 C CA . ASP A 1 158 ? -20.233 9.770 53.591 1.00 52.94 158 ASP A CA 1
ATOM 1277 C C . ASP A 1 158 ? -19.624 8.713 54.540 1.00 52.94 158 ASP A C 1
ATOM 1279 O O . ASP A 1 158 ? -20.235 7.680 54.807 1.00 52.94 158 ASP A O 1
ATOM 1283 N N . THR A 1 159 ? -18.416 8.965 55.056 1.00 51.94 159 THR A N 1
ATOM 1284 C CA . THR A 1 159 ? -17.923 8.415 56.341 1.00 51.94 159 THR A CA 1
ATOM 1285 C C . THR A 1 159 ? -16.932 9.366 56.982 1.00 51.94 159 THR A C 1
ATOM 1287 O O . THR A 1 159 ? -15.996 9.779 56.259 1.00 51.94 159 THR A O 1
#

Foldseek 3Di:
DDDLVVLLVVLLVVLVVQLVVLVVLLVVLVVPCDDPCVVVSVVSNVVSVVSNVLSVLSNVCLVVLPLVSLVVSLVVLVVVLVVVLVVLLVVLVVVCVVVVVVPVSVVVNVVVSVVSVVVNVVVNVSSVSSNVSSVVVVVVVVVVVVVVVVVVVVVPPDD

Sequence (159 aa):
MVQTETFRLLGYFFATIKIVLSTLEAIKCTVDIGGIHDFMELIKLILSFVFTVFSLLLILGIRLLQEKLILINRLFSIVVNALMIVYTTGKYLTMMIVRRQTEKGLIALIIIVVILIVILIFEVWLINGVLRYVRKKRSPQIKNKLNRRNTGRSDESDT

Organism: Aedes aegypti (NCBI:txid7159)